Protein AF-T1K020-F1 (afdb_monomer)

Nearest PDB structures (foldseek):
  4ri7-assembly1_B  TM=3.123E-01  e=8.815E+00  Populus tremula x Populus tremuloides

InterPro domains:
  IPR010591 ATP11 [PF06644] (1-70)
  IPR010591 ATP11 [PTHR13126] (1-76)

Radius of gyration: 14.8 Å; Cα contacts (8 Å, |Δi|>4): 61; chains: 1; bounding box: 32×34×38 Å

Foldseek 3Di:
DDKDWACPCCVPPVDIDIDDDDDCVVDPPVRSVLVVVLCCCLVPDPDPLSVVLVCCVPPPVVPHDVVSVVVVSVVVVD

Mean predicted aligned error: 3.87 Å

Solvent-accessible surface area (backbone atoms only — not comparable to full-atom values): 4771 Å² total; per-residue (Å²): 115,50,79,48,76,47,59,88,46,27,86,85,68,74,44,66,52,74,49,79,49,70,54,73,92,81,40,53,74,68,56,51,49,50,54,54,50,50,52,43,54,47,77,66,45,97,41,71,68,45,45,50,51,51,44,24,58,77,76,38,60,88,78,4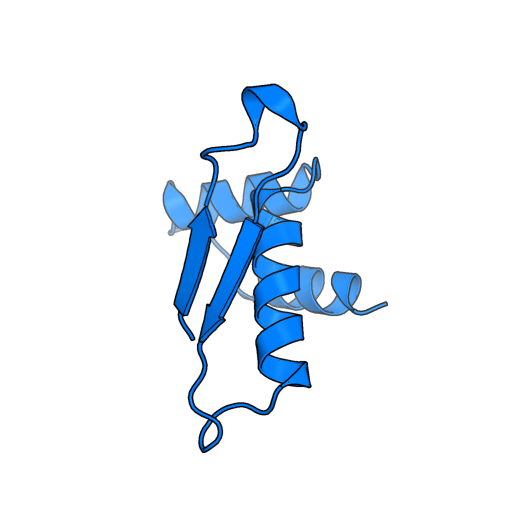6,58,70,64,64,52,52,56,52,53,58,61,72,75,113

Sequence (78 aa):
MTLRHYPEISEEKGIVLMEGYYDDKILNSMEAQCLANQVQIFYGANDLTKNLLLNKFNKDPKSFDYNEVIDQFEKGLL

Organism: Tetranychus urticae (NCBI:txid32264)

Secondary structure (DSSP, 8-state):
-EEEEE-TTHHHHS--EEEEE--TTT--HHHHHHHHHHHHHHHHS--HHHHHHHHHHHH-TTS--HHHHHHHHHHTT-

Structure (mmCIF, N/CA/C/O backbone):
data_AF-T1K020-F1
#
_entry.id   AF-T1K020-F1
#
loop_
_atom_site.group_PDB
_atom_site.id
_atom_site.type_symbol
_atom_site.label_atom_id
_atom_site.label_alt_id
_atom_site.label_comp_id
_atom_site.label_asym_id
_atom_site.label_entity_id
_atom_site.label_seq_id
_atom_site.pdbx_PDB_ins_code
_atom_site.Cartn_x
_atom_site.Cartn_y
_atom_site.Cartn_z
_atom_site.occupancy
_atom_site.B_iso_or_equiv
_atom_site.auth_seq_id
_atom_site.auth_comp_id
_atom_site.auth_asym_id
_atom_site.auth_atom_id
_atom_site.pdbx_PDB_model_num
ATOM 1 N N . MET A 1 1 ? -0.328 -10.709 -4.044 1.00 89.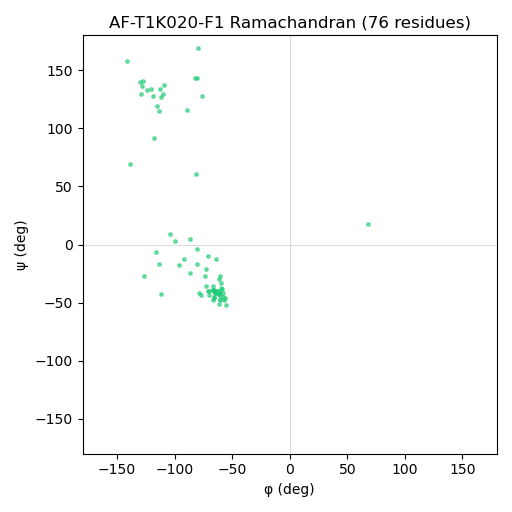06 1 MET A N 1
ATOM 2 C CA . MET A 1 1 ? -0.489 -10.529 -2.587 1.00 89.06 1 MET A CA 1
ATOM 3 C C . MET A 1 1 ? -1.819 -9.841 -2.326 1.00 89.06 1 MET A C 1
ATOM 5 O O . MET A 1 1 ? -2.182 -8.956 -3.091 1.00 89.06 1 MET A O 1
ATOM 9 N N . THR A 1 2 ? -2.526 -10.231 -1.273 1.00 94.69 2 THR A N 1
ATOM 10 C CA . THR A 1 2 ? -3.779 -9.617 -0.821 1.00 94.69 2 THR A CA 1
ATOM 11 C C . THR A 1 2 ? -3.652 -9.314 0.664 1.00 94.69 2 THR A C 1
ATOM 13 O O . THR A 1 2 ? -3.272 -10.197 1.427 1.00 94.69 2 THR A O 1
ATOM 16 N N . LEU A 1 3 ? -3.963 -8.082 1.067 1.00 94.50 3 LEU A N 1
ATOM 17 C CA . LEU A 1 3 ? -3.992 -7.657 2.467 1.00 94.50 3 LEU A CA 1
ATOM 18 C C . LEU A 1 3 ? -5.442 -7.409 2.876 1.00 94.50 3 LEU A C 1
ATOM 20 O O . LEU A 1 3 ? -6.165 -6.691 2.181 1.00 94.50 3 LEU A O 1
ATOM 24 N N . ARG A 1 4 ? -5.867 -7.985 3.997 1.00 95.75 4 ARG A N 1
ATOM 25 C CA . ARG A 1 4 ? -7.191 -7.768 4.578 1.00 95.75 4 ARG A CA 1
ATOM 26 C C . ARG A 1 4 ? -7.042 -7.193 5.978 1.00 95.75 4 ARG A C 1
ATOM 28 O O . ARG A 1 4 ? -6.246 -7.692 6.766 1.00 95.75 4 ARG A O 1
ATOM 35 N N . HIS A 1 5 ? -7.821 -6.157 6.263 1.00 95.06 5 HIS A N 1
ATOM 36 C CA . HIS A 1 5 ? -7.886 -5.515 7.570 1.00 95.06 5 HIS A CA 1
ATOM 37 C C . HIS A 1 5 ? -9.231 -5.832 8.224 1.00 95.06 5 HIS A C 1
ATOM 39 O O . HIS A 1 5 ? -10.264 -5.782 7.557 1.00 95.06 5 HIS A O 1
ATOM 45 N N . TYR A 1 6 ? -9.188 -6.137 9.515 1.00 96.88 6 TYR A N 1
ATOM 46 C CA . TYR A 1 6 ? -10.313 -6.511 10.367 1.00 96.88 6 TYR A CA 1
ATOM 47 C C . TYR A 1 6 ? -10.433 -5.454 11.488 1.00 96.88 6 TYR A C 1
ATOM 49 O O . TYR A 1 6 ? -9.710 -5.528 12.492 1.00 96.88 6 TYR A O 1
ATOM 57 N N . PRO A 1 7 ? -11.236 -4.387 11.284 1.00 96.69 7 PRO A N 1
ATOM 58 C 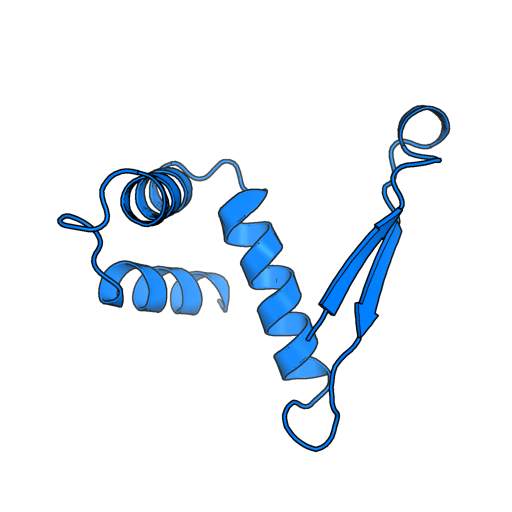CA . PRO A 1 7 ? -11.325 -3.247 12.199 1.00 96.69 7 PRO A CA 1
ATOM 59 C C . PRO A 1 7 ? -12.345 -3.428 13.336 1.00 96.69 7 PRO A C 1
ATOM 61 O O . PRO A 1 7 ? -12.561 -2.497 14.108 1.00 96.69 7 PRO A O 1
ATOM 64 N N . GLU A 1 8 ? -12.978 -4.594 13.461 1.00 97.56 8 GLU A N 1
ATOM 65 C CA . GLU A 1 8 ? -14.138 -4.845 14.328 1.00 97.56 8 GLU A CA 1
ATOM 66 C C . GLU A 1 8 ? -13.848 -4.608 15.817 1.00 97.56 8 GLU A C 1
ATOM 68 O O . GLU A 1 8 ? -14.753 -4.271 16.572 1.00 97.56 8 GLU A O 1
ATOM 73 N N . ILE A 1 9 ? -12.588 -4.751 16.243 1.00 96.56 9 ILE A N 1
ATOM 74 C CA . ILE A 1 9 ? -12.153 -4.543 17.636 1.00 96.56 9 ILE A CA 1
ATOM 75 C C . ILE A 1 9 ? -11.414 -3.215 17.850 1.00 96.56 9 ILE A C 1
ATOM 77 O O . ILE A 1 9 ? -10.840 -2.992 18.917 1.00 96.56 9 ILE A O 1
ATOM 81 N N . SER A 1 10 ? -11.405 -2.333 16.848 1.00 96.69 10 SER A N 1
ATOM 82 C CA . SER A 1 10 ? -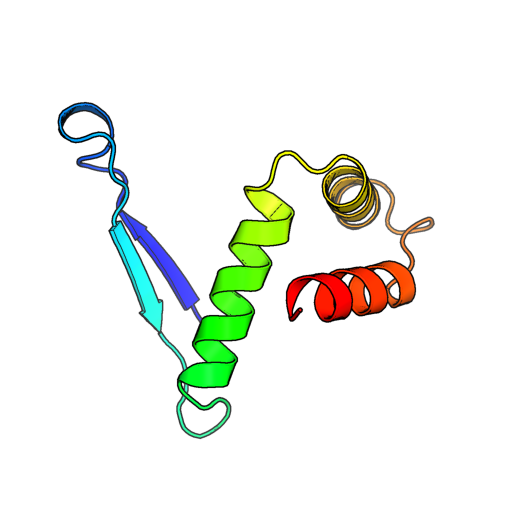10.641 -1.083 16.904 1.00 96.69 10 SER A CA 1
ATOM 83 C C . SER A 1 10 ? -11.175 -0.107 17.951 1.00 96.69 10 SER A C 1
ATOM 85 O O . SER A 1 10 ? -10.380 0.488 18.669 1.00 96.69 10 SER A O 1
ATOM 87 N N . GLU A 1 11 ? -12.493 0.008 18.110 1.00 96.50 11 GLU A N 1
ATOM 88 C CA . GLU A 1 11 ? -13.095 0.911 19.100 1.00 96.50 11 GLU A CA 1
ATOM 89 C C . GLU A 1 11 ? -12.884 0.424 20.541 1.00 96.50 11 GLU A C 1
ATOM 91 O O . GLU A 1 11 ? -12.587 1.220 21.427 1.00 96.50 11 GLU A O 1
ATOM 96 N N . GLU A 1 12 ? -12.993 -0.887 20.779 1.00 97.44 12 GLU A N 1
ATOM 97 C CA . GLU A 1 12 ? -12.857 -1.475 22.120 1.00 97.44 12 GLU A CA 1
ATOM 98 C C . GLU A 1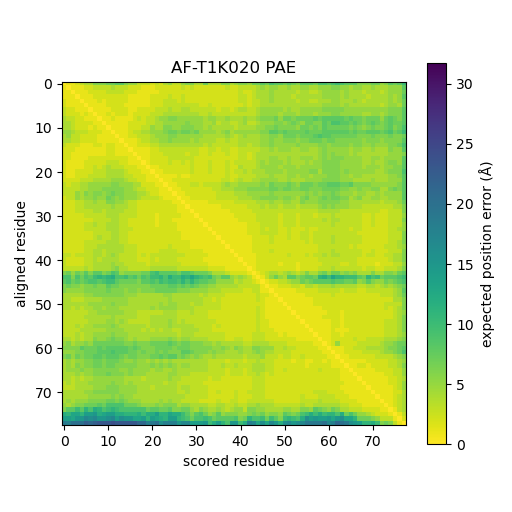 12 ? -11.389 -1.599 22.551 1.00 97.44 12 GLU A C 1
ATOM 100 O O . GLU A 1 12 ? -11.050 -1.354 23.709 1.00 97.44 12 GLU A O 1
ATOM 105 N N . LYS A 1 13 ? -10.511 -2.012 21.629 1.00 96.31 13 LYS A N 1
ATOM 106 C CA . LYS A 1 13 ? -9.132 -2.418 21.948 1.00 96.31 13 LYS A CA 1
ATOM 107 C C . LYS A 1 13 ? -8.068 -1.521 21.331 1.00 96.31 13 LYS A C 1
ATOM 109 O O . LYS A 1 13 ? -6.891 -1.719 21.617 1.00 96.31 13 LYS A O 1
ATOM 114 N N . GLY A 1 14 ? -8.448 -0.567 20.483 1.00 96.12 14 GLY A N 1
ATOM 115 C CA . GLY A 1 14 ? -7.505 0.317 19.795 1.00 96.12 14 GLY A CA 1
ATOM 116 C C . GLY A 1 14 ? -6.630 -0.393 18.757 1.00 96.12 14 GLY A C 1
ATOM 117 O O . GLY A 1 14 ? -5.581 0.133 18.397 1.00 96.12 14 GLY A O 1
ATOM 118 N N . ILE A 1 15 ? -7.010 -1.595 18.303 1.00 95.69 15 ILE A N 1
ATOM 119 C CA . ILE A 1 15 ? -6.198 -2.440 17.411 1.00 95.69 15 ILE A CA 1
ATOM 120 C C . ILE A 1 15 ? -7.021 -2.853 16.187 1.00 95.69 15 ILE A C 1
ATOM 122 O O . ILE A 1 15 ? -8.195 -3.192 16.300 1.00 95.69 15 ILE A O 1
ATOM 126 N N . VAL A 1 16 ? -6.377 -2.875 15.020 1.00 95.06 16 VAL A N 1
ATOM 127 C CA . VAL A 1 16 ? -6.900 -3.469 13.781 1.00 95.06 16 VAL A CA 1
ATOM 128 C C . VAL A 1 16 ? -6.056 -4.698 13.465 1.00 95.06 16 VAL A C 1
ATOM 130 O O . VAL A 1 16 ? -4.830 -4.600 13.409 1.00 95.06 16 VAL A O 1
ATOM 133 N N . LEU A 1 17 ? -6.685 -5.857 13.263 1.00 96.00 17 LEU A N 1
ATOM 134 C CA . LEU A 1 17 ? -5.958 -7.055 12.838 1.00 96.00 17 LEU A CA 1
ATOM 135 C C . LEU A 1 17 ? -5.752 -7.018 11.324 1.00 96.00 17 LEU A C 1
ATOM 137 O O . LEU A 1 17 ? -6.625 -6.573 10.579 1.00 96.00 17 LEU A O 1
ATOM 141 N N . MET A 1 18 ? -4.602 -7.501 10.863 1.00 94.44 18 MET A N 1
ATOM 142 C CA . MET A 1 18 ? -4.269 -7.571 9.444 1.00 94.44 18 MET A CA 1
ATOM 143 C C . MET A 1 18 ? -3.823 -8.984 9.085 1.00 94.44 18 MET A C 1
ATOM 145 O O . MET A 1 18 ? -3.028 -9.595 9.795 1.00 94.44 18 MET A O 1
ATOM 149 N N . GLU A 1 19 ? -4.311 -9.476 7.954 1.00 95.06 19 GLU A N 1
ATOM 150 C CA . GLU A 1 19 ? -3.945 -10.764 7.380 1.00 95.06 19 GLU A CA 1
ATOM 151 C C . GLU A 1 19 ? -3.432 -10.566 5.953 1.00 95.06 19 GLU A C 1
ATOM 153 O O . GLU A 1 19 ? -4.037 -9.844 5.154 1.00 95.06 19 GLU A O 1
ATOM 158 N N . GLY A 1 20 ? -2.301 -11.198 5.642 1.00 93.25 20 GLY A N 1
ATOM 159 C CA . GLY A 1 20 ? -1.667 -11.132 4.332 1.00 93.25 20 GLY A CA 1
ATOM 160 C C . GLY A 1 20 ? -1.588 -12.504 3.679 1.00 93.25 20 GLY A C 1
ATOM 161 O O . GLY A 1 20 ? -1.054 -13.441 4.263 1.00 93.25 20 GLY A O 1
ATOM 162 N N . TYR A 1 21 ? -2.070 -12.596 2.443 1.00 94.94 21 TYR A N 1
ATOM 163 C CA . TYR A 1 21 ? -1.950 -13.780 1.596 1.00 94.94 21 TYR A CA 1
ATOM 164 C C . TYR A 1 21 ? -1.029 -13.486 0.413 1.00 94.94 21 TYR A C 1
ATOM 166 O O . TYR A 1 21 ? -1.175 -12.460 -0.261 1.00 94.94 21 TYR A O 1
ATOM 174 N N . TYR A 1 22 ? -0.101 -14.389 0.114 1.00 95.94 22 TYR A N 1
ATOM 175 C CA . TYR A 1 22 ? 0.790 -14.288 -1.041 1.00 95.94 22 TYR A CA 1
ATOM 176 C C 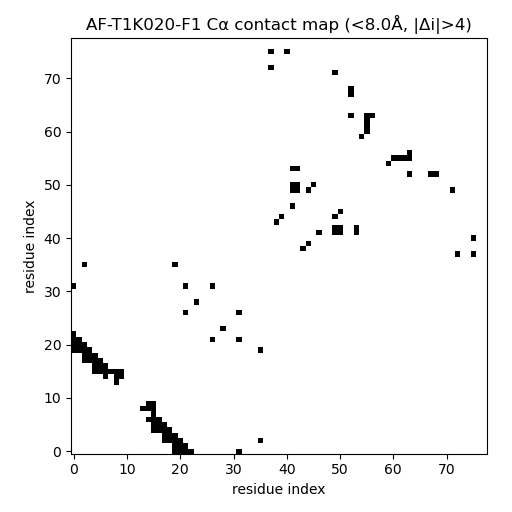. TYR A 1 22 ? 1.004 -15.664 -1.685 1.00 95.94 22 TYR A C 1
ATOM 178 O O . TYR A 1 22 ? 0.754 -16.689 -1.056 1.00 95.94 22 TYR A O 1
ATOM 186 N N . ASP A 1 23 ? 1.404 -15.663 -2.958 1.00 96.50 23 ASP A N 1
ATOM 187 C CA . ASP A 1 23 ? 1.782 -16.876 -3.689 1.00 96.50 23 ASP A CA 1
ATOM 188 C C . ASP A 1 23 ? 3.282 -17.109 -3.478 1.00 96.50 23 ASP A C 1
ATOM 190 O O . ASP A 1 23 ? 4.104 -16.282 -3.889 1.00 96.50 23 ASP A O 1
ATOM 194 N N . ASP A 1 24 ? 3.622 -18.212 -2.813 1.00 94.00 24 ASP A N 1
ATOM 195 C CA . ASP A 1 24 ? 4.986 -18.578 -2.425 1.00 94.00 24 ASP A CA 1
ATOM 196 C C . ASP A 1 24 ? 5.869 -18.997 -3.609 1.00 94.00 24 ASP A C 1
ATOM 198 O O . ASP A 1 24 ? 7.090 -19.084 -3.475 1.00 94.00 24 ASP A O 1
ATOM 202 N N . LYS A 1 25 ? 5.277 -19.188 -4.794 1.00 96.06 25 LYS A N 1
ATOM 203 C CA . LYS A 1 25 ? 6.010 -19.404 -6.049 1.00 96.06 25 LYS A CA 1
ATOM 204 C C . LYS A 1 25 ? 6.520 -18.107 -6.671 1.00 96.06 25 LYS A C 1
ATOM 206 O O . LYS A 1 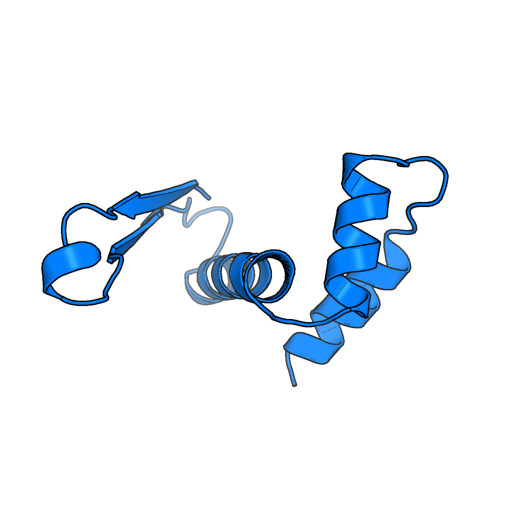25 ? 7.355 -18.168 -7.571 1.00 96.06 25 LYS A O 1
ATOM 211 N N . ILE A 1 26 ? 5.988 -16.957 -6.247 1.00 95.56 26 ILE A N 1
ATOM 212 C CA . ILE A 1 26 ? 6.294 -15.637 -6.822 1.00 95.56 26 ILE A CA 1
ATOM 213 C C . ILE A 1 26 ? 7.064 -14.769 -5.827 1.00 95.56 26 ILE A C 1
ATOM 215 O O . ILE A 1 26 ? 8.000 -14.085 -6.226 1.00 95.56 26 ILE A O 1
ATOM 219 N N . LEU A 1 27 ? 6.657 -14.776 -4.555 1.00 94.19 27 LEU A N 1
ATOM 220 C CA . LEU A 1 27 ? 7.259 -13.971 -3.493 1.00 94.19 27 LEU A CA 1
ATOM 221 C C . LEU A 1 27 ? 7.579 -14.854 -2.297 1.00 94.19 27 LEU A C 1
ATOM 223 O O . LEU A 1 27 ? 6.762 -15.682 -1.897 1.00 94.19 27 LEU A O 1
ATOM 227 N N . ASN A 1 28 ? 8.725 -14.627 -1.668 1.00 95.25 28 ASN A N 1
ATOM 228 C CA . ASN A 1 28 ? 8.987 -15.200 -0.355 1.00 95.25 28 ASN A CA 1
ATOM 229 C C . ASN A 1 28 ? 8.302 -14.381 0.759 1.00 95.25 28 ASN A C 1
ATOM 231 O O . ASN A 1 28 ? 7.799 -13.274 0.544 1.00 95.25 28 ASN A O 1
ATOM 235 N N . SER A 1 29 ? 8.279 -14.932 1.975 1.00 93.81 29 SER A N 1
ATOM 236 C CA . SER A 1 29 ? 7.634 -14.294 3.130 1.00 93.81 29 SER A CA 1
ATOM 237 C C . SER A 1 29 ? 8.213 -12.916 3.456 1.00 93.81 29 SER A C 1
ATOM 239 O O . SER A 1 29 ? 7.461 -12.004 3.796 1.00 93.81 29 SER A O 1
ATOM 241 N N . MET A 1 30 ? 9.530 -12.746 3.327 1.00 93.88 30 MET A N 1
ATOM 242 C CA . MET A 1 30 ? 10.220 -11.493 3.625 1.00 93.88 30 MET A CA 1
ATOM 243 C C . MET A 1 30 ? 9.890 -10.411 2.592 1.00 93.88 30 MET A C 1
ATOM 245 O O . MET A 1 30 ? 9.645 -9.266 2.961 1.00 93.88 30 MET A O 1
ATOM 249 N N . GLU A 1 31 ? 9.812 -10.769 1.312 1.00 93.94 31 GLU A N 1
ATOM 250 C CA . GLU A 1 31 ? 9.402 -9.863 0.234 1.00 93.94 31 GLU A CA 1
ATOM 251 C C . GLU A 1 31 ? 7.938 -9.443 0.384 1.00 93.94 31 GLU A C 1
ATOM 253 O O . GLU A 1 31 ? 7.619 -8.257 0.298 1.00 93.94 31 GLU A O 1
ATOM 258 N N . ALA A 1 32 ? 7.045 -10.395 0.670 1.00 95.00 32 ALA A N 1
ATOM 259 C CA . ALA A 1 32 ? 5.638 -10.103 0.923 1.00 95.00 32 ALA A CA 1
ATOM 260 C C . ALA A 1 32 ? 5.466 -9.170 2.134 1.00 95.00 32 ALA A C 1
ATOM 262 O O . ALA A 1 32 ? 4.722 -8.189 2.069 1.00 95.00 32 ALA A O 1
ATOM 263 N N . GLN A 1 33 ? 6.197 -9.425 3.222 1.00 93.25 33 GLN A N 1
ATOM 264 C CA . GLN A 1 33 ? 6.183 -8.566 4.403 1.00 93.25 33 GLN A CA 1
ATOM 265 C C . GLN A 1 33 ? 6.752 -7.173 4.108 1.00 93.25 33 GLN A C 1
ATOM 267 O O . GLN A 1 33 ? 6.172 -6.177 4.537 1.00 93.25 33 GLN A O 1
ATOM 272 N N . CYS A 1 34 ? 7.842 -7.087 3.342 1.00 93.19 34 CYS A N 1
ATOM 273 C CA . CYS A 1 34 ? 8.414 -5.818 2.903 1.00 93.19 34 CYS A CA 1
ATOM 274 C C . CYS A 1 34 ? 7.377 -4.982 2.139 1.00 93.19 34 CYS A C 1
ATOM 276 O O . CYS A 1 34 ? 7.141 -3.825 2.484 1.00 93.19 34 CYS A O 1
ATOM 278 N N . LEU A 1 35 ? 6.670 -5.583 1.176 1.00 92.62 35 LEU A N 1
ATOM 279 C CA . LEU A 1 35 ? 5.601 -4.904 0.441 1.00 92.62 35 LEU A CA 1
ATOM 280 C C . LEU A 1 35 ? 4.458 -4.451 1.359 1.00 92.62 35 LEU A C 1
ATOM 282 O O . LEU A 1 35 ? 3.967 -3.332 1.212 1.00 92.62 35 LEU A O 1
ATOM 286 N N . ALA A 1 36 ? 4.045 -5.281 2.321 1.00 92.81 36 ALA A N 1
ATOM 287 C CA . ALA A 1 36 ? 3.010 -4.909 3.286 1.00 92.81 36 ALA A CA 1
ATOM 288 C C . ALA A 1 36 ? 3.426 -3.702 4.146 1.00 92.81 36 ALA A C 1
ATOM 290 O O . ALA A 1 36 ? 2.640 -2.768 4.317 1.00 92.81 36 ALA A O 1
ATOM 291 N N . ASN A 1 37 ? 4.675 -3.674 4.617 1.00 91.00 37 ASN A N 1
ATOM 292 C CA . ASN A 1 37 ? 5.225 -2.545 5.367 1.00 91.00 37 ASN A CA 1
ATOM 293 C C . ASN A 1 37 ? 5.265 -1.272 4.516 1.00 91.00 37 ASN A C 1
ATOM 295 O O . ASN A 1 37 ? 4.926 -0.195 4.993 1.00 91.00 37 ASN A O 1
ATOM 299 N N . GLN A 1 38 ? 5.626 -1.386 3.240 1.00 90.81 38 GLN A N 1
ATOM 300 C CA . GLN A 1 38 ? 5.715 -0.239 2.335 1.00 90.81 38 GLN A CA 1
ATOM 301 C C . GLN A 1 38 ? 4.339 0.380 2.067 1.00 90.81 38 GLN A C 1
ATOM 303 O O . GLN A 1 38 ? 4.211 1.603 2.055 1.00 90.81 38 GLN A O 1
ATOM 308 N N . VAL A 1 39 ? 3.276 -0.429 1.982 1.00 90.75 39 VAL A N 1
ATOM 309 C CA . VAL A 1 39 ? 1.897 0.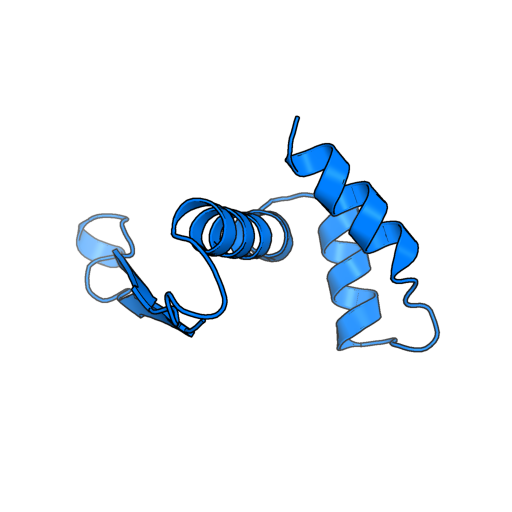093 1.955 1.00 90.75 39 VAL A CA 1
ATOM 310 C C . VAL A 1 39 ? 1.604 0.931 3.204 1.00 90.75 39 VAL A C 1
ATOM 312 O O . VAL A 1 39 ? 1.078 2.037 3.081 1.00 90.75 39 VAL A O 1
ATOM 315 N N . GLN A 1 40 ? 1.986 0.455 4.393 1.00 88.69 40 GLN A N 1
ATOM 316 C CA . GLN A 1 40 ? 1.796 1.198 5.645 1.00 88.69 40 GLN A CA 1
ATOM 317 C C . GLN A 1 40 ? 2.648 2.474 5.709 1.00 88.69 40 GLN A C 1
ATOM 319 O O . GLN A 1 40 ? 2.164 3.506 6.160 1.00 88.69 40 GLN A O 1
ATOM 324 N N . ILE A 1 41 ? 3.888 2.442 5.222 1.00 89.62 41 ILE A N 1
ATOM 325 C CA . ILE A 1 41 ? 4.785 3.606 5.191 1.00 89.62 41 ILE A CA 1
ATOM 326 C C . ILE A 1 41 ? 4.241 4.699 4.266 1.00 89.62 41 ILE A C 1
ATOM 328 O O . ILE A 1 41 ? 4.292 5.874 4.616 1.00 89.62 41 ILE A O 1
ATOM 332 N N . PHE A 1 42 ? 3.705 4.342 3.099 1.00 91.00 42 PHE A N 1
ATOM 333 C CA . PHE A 1 42 ? 3.170 5.338 2.172 1.00 91.00 42 PHE A CA 1
ATOM 334 C C . PHE A 1 42 ? 1.799 5.868 2.603 1.00 91.00 42 PHE A C 1
ATOM 336 O O . PHE A 1 42 ? 1.590 7.074 2.544 1.00 91.00 42 PHE A O 1
ATOM 343 N N . TYR A 1 43 ? 0.876 5.006 3.041 1.00 89.62 43 TYR A N 1
ATOM 344 C CA . TYR A 1 43 ? -0.509 5.405 3.344 1.00 89.62 43 TYR A CA 1
ATOM 345 C C . TYR A 1 43 ? -0.787 5.715 4.820 1.00 89.62 43 TYR A C 1
ATOM 347 O O . TYR A 1 43 ? -1.817 6.311 5.128 1.00 89.62 43 TYR A O 1
ATOM 355 N N . GLY A 1 44 ? 0.078 5.280 5.735 1.00 82.75 44 GLY A N 1
ATOM 356 C CA . GLY A 1 44 ? -0.118 5.405 7.182 1.00 82.75 44 GLY A CA 1
ATOM 357 C C . GLY A 1 44 ? 0.876 6.330 7.881 1.00 82.75 44 GLY A C 1
ATOM 358 O O . GLY A 1 44 ? 0.611 6.751 9.007 1.00 82.75 44 GLY A O 1
ATOM 359 N N . ALA A 1 45 ? 2.006 6.673 7.253 1.00 78.75 45 ALA A N 1
ATOM 360 C CA . ALA A 1 45 ? 2.967 7.592 7.853 1.00 78.75 45 ALA A CA 1
ATOM 361 C C . ALA A 1 45 ? 2.530 9.052 7.679 1.00 78.75 45 ALA A C 1
ATOM 363 O O . ALA A 1 45 ? 2.048 9.465 6.624 1.00 78.75 45 ALA A O 1
ATOM 364 N N . ASN A 1 46 ? 2.787 9.877 8.694 1.00 82.88 46 ASN A N 1
ATOM 365 C CA . ASN A 1 46 ? 2.614 11.324 8.591 1.00 82.88 46 ASN A CA 1
ATOM 366 C C . ASN A 1 46 ? 3.832 11.976 7.907 1.00 82.88 46 ASN A C 1
ATOM 368 O O . ASN A 1 46 ? 4.547 12.775 8.509 1.00 82.88 46 ASN A O 1
ATOM 372 N N . ASP A 1 47 ? 4.100 11.581 6.661 1.00 90.56 47 ASP A N 1
ATOM 373 C CA . ASP A 1 47 ? 5.222 12.059 5.850 1.00 90.56 47 ASP A CA 1
ATOM 374 C C . ASP A 1 47 ? 4.700 12.857 4.649 1.00 90.56 47 ASP A C 1
ATOM 376 O O . ASP A 1 47 ? 4.038 12.325 3.755 1.00 90.56 47 ASP A O 1
ATOM 380 N N . LEU A 1 48 ? 5.008 14.157 4.618 1.00 90.81 48 LEU A N 1
ATOM 381 C CA . LEU A 1 48 ? 4.546 15.060 3.564 1.00 90.81 48 LEU A CA 1
ATOM 382 C C . LEU A 1 48 ? 5.022 14.629 2.168 1.00 90.81 48 LEU A C 1
ATOM 384 O O . LEU A 1 48 ? 4.268 14.750 1.206 1.00 90.81 48 LEU A O 1
ATOM 388 N N . THR A 1 49 ? 6.244 14.109 2.049 1.00 91.62 49 THR A N 1
ATOM 389 C CA . THR A 1 49 ? 6.821 13.696 0.762 1.00 91.62 49 THR A CA 1
ATOM 390 C C . THR A 1 49 ? 6.051 12.510 0.195 1.00 91.62 49 THR A C 1
ATOM 392 O O . THR A 1 49 ? 5.624 12.537 -0.960 1.00 91.62 49 THR A O 1
ATOM 395 N N . LYS A 1 50 ? 5.808 11.489 1.024 1.00 91.56 50 LYS A N 1
ATOM 396 C CA . LYS A 1 50 ? 5.067 10.284 0.619 1.00 91.56 50 LYS A CA 1
ATOM 397 C C . LYS A 1 50 ? 3.603 10.604 0.315 1.00 91.56 50 LYS A C 1
ATOM 399 O O . LYS A 1 50 ? 3.078 10.147 -0.697 1.00 91.56 50 LYS A O 1
ATOM 404 N N . ASN A 1 51 ? 2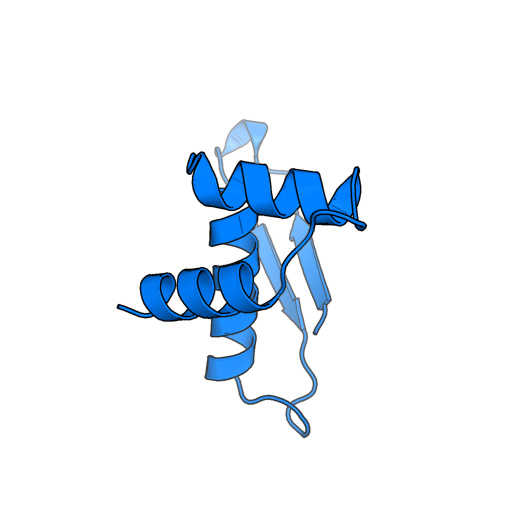.983 11.479 1.106 1.00 91.69 51 ASN A N 1
ATOM 405 C CA . ASN A 1 51 ? 1.621 11.955 0.862 1.00 91.69 51 ASN A CA 1
ATOM 406 C C . ASN A 1 51 ? 1.493 12.716 -0.467 1.00 91.69 51 ASN A C 1
ATOM 408 O O . ASN A 1 51 ? 0.536 12.502 -1.214 1.00 91.69 51 ASN A O 1
ATOM 412 N N . LEU A 1 52 ? 2.459 13.579 -0.800 1.00 93.00 52 LEU A N 1
ATOM 413 C CA . LEU A 1 52 ? 2.479 14.284 -2.085 1.00 93.00 52 LEU A CA 1
ATOM 414 C C . LEU A 1 52 ? 2.665 13.319 -3.259 1.00 93.00 52 LEU A C 1
ATOM 416 O O . LEU A 1 52 ? 1.977 13.468 -4.268 1.00 93.00 52 LEU A O 1
ATOM 420 N N . LEU A 1 53 ? 3.531 12.312 -3.122 1.00 94.12 53 LEU A N 1
ATOM 421 C CA . LEU A 1 53 ? 3.704 11.263 -4.130 1.00 94.12 53 LEU A CA 1
ATOM 422 C C . LEU A 1 53 ? 2.418 10.474 -4.368 1.00 94.12 53 LEU A C 1
ATOM 424 O O . LEU A 1 53 ? 2.007 10.304 -5.516 1.00 94.12 53 LEU A O 1
ATOM 428 N N . LEU A 1 54 ? 1.741 10.059 -3.295 1.00 94.00 54 LEU A N 1
ATOM 429 C CA . LEU A 1 54 ? 0.442 9.399 -3.392 1.00 94.00 54 LEU A CA 1
ATOM 430 C C . LEU A 1 54 ? -0.607 10.296 -4.045 1.00 94.00 54 LEU A C 1
ATOM 432 O O . LEU A 1 54 ? -1.399 9.817 -4.857 1.00 94.00 54 LEU A O 1
ATOM 436 N N . ASN A 1 55 ? -0.623 11.589 -3.726 1.00 93.94 55 ASN A N 1
ATOM 437 C CA . ASN A 1 55 ? -1.556 12.522 -4.343 1.00 93.94 55 ASN A CA 1
ATOM 438 C C . ASN A 1 55 ? -1.287 12.686 -5.846 1.00 93.94 55 ASN A C 1
ATOM 440 O O . ASN A 1 55 ? -2.226 12.581 -6.632 1.00 93.94 55 ASN A O 1
ATOM 444 N N . LYS A 1 56 ? -0.023 12.870 -6.262 1.00 95.88 56 LYS A N 1
ATOM 445 C CA . LYS A 1 56 ? 0.362 12.900 -7.685 1.00 95.88 56 LYS A CA 1
ATOM 446 C C . LYS A 1 56 ? -0.099 11.617 -8.383 1.00 95.88 56 LYS A C 1
ATOM 448 O O . LYS A 1 56 ? -0.849 11.687 -9.347 1.00 95.88 56 LYS A O 1
ATOM 453 N N . PHE A 1 57 ? 0.236 10.449 -7.834 1.00 95.62 57 PHE A N 1
ATOM 454 C CA . PHE A 1 57 ? -0.153 9.156 -8.405 1.00 95.62 57 PHE A CA 1
ATOM 455 C C . PHE A 1 57 ? -1.674 9.010 -8.591 1.00 95.62 57 PHE A C 1
ATOM 457 O O . PHE A 1 57 ? -2.136 8.591 -9.649 1.00 95.62 57 PHE A O 1
ATOM 464 N N . ASN A 1 58 ? -2.464 9.380 -7.577 1.00 94.94 58 ASN A N 1
ATOM 465 C CA . ASN A 1 58 ? -3.913 9.159 -7.571 1.00 94.94 58 ASN A CA 1
ATOM 466 C C . ASN A 1 58 ? -4.735 10.272 -8.247 1.00 94.94 58 ASN A C 1
ATOM 468 O O . ASN A 1 58 ? -5.882 10.023 -8.626 1.00 94.94 58 ASN A O 1
ATOM 472 N N . LYS A 1 59 ? -4.221 11.508 -8.327 1.00 96.94 59 LYS A N 1
ATOM 473 C CA . LYS A 1 59 ? -4.996 12.701 -8.732 1.00 96.94 59 LYS A CA 1
ATOM 474 C C . LYS A 1 59 ? -4.374 13.505 -9.871 1.00 96.94 59 LYS A C 1
ATOM 476 O O . LYS A 1 59 ? -5.124 14.143 -10.605 1.00 96.94 59 LYS A O 1
ATOM 481 N N . ASP A 1 60 ? -3.056 13.465 -10.043 1.00 95.88 60 ASP A N 1
ATOM 482 C CA . ASP A 1 60 ? -2.353 14.137 -11.141 1.00 95.88 60 ASP A CA 1
ATOM 483 C C . ASP A 1 60 ? -1.241 13.245 -11.726 1.00 95.88 60 ASP A C 1
ATOM 485 O O . ASP A 1 60 ? -0.048 13.521 -11.573 1.00 95.88 60 ASP A O 1
ATOM 489 N N . PRO A 1 61 ? -1.608 12.147 -12.411 1.00 92.56 61 PRO A N 1
ATOM 490 C CA . PRO A 1 61 ? -0.642 11.157 -12.883 1.00 92.56 61 PRO A CA 1
ATOM 491 C C . PRO A 1 61 ? 0.345 11.712 -13.922 1.00 92.56 61 PRO A C 1
ATOM 493 O O . PRO A 1 61 ? 1.346 11.066 -14.211 1.00 92.56 61 PRO A O 1
ATOM 496 N N . LYS A 1 62 ? 0.098 12.904 -14.488 1.00 96.19 62 LYS A N 1
ATOM 497 C CA . LYS A 1 62 ? 1.020 13.559 -15.430 1.00 96.19 62 LYS A CA 1
ATOM 498 C C . LYS A 1 62 ? 2.255 14.143 -14.744 1.00 96.19 62 LYS A C 1
ATOM 500 O O . LYS A 1 62 ? 3.278 14.285 -15.404 1.00 96.19 62 LYS A O 1
ATOM 505 N N . SER A 1 63 ? 2.153 14.503 -13.464 1.00 94.06 63 SER A N 1
ATOM 506 C CA . SER A 1 63 ? 3.271 15.017 -12.662 1.00 94.06 63 SER A CA 1
ATOM 507 C C . SER A 1 63 ? 3.896 13.955 -11.754 1.00 94.06 63 SER A C 1
ATOM 509 O O . SER A 1 63 ? 4.801 14.259 -10.975 1.00 94.06 63 SER A O 1
ATOM 511 N N . PHE A 1 64 ? 3.412 12.713 -11.837 1.00 95.88 64 PHE A N 1
ATOM 512 C CA . PHE A 1 64 ? 3.943 11.588 -11.084 1.00 95.88 64 PHE A CA 1
ATOM 513 C C . PHE A 1 64 ? 5.259 11.085 -11.693 1.00 95.88 64 PHE A C 1
ATOM 515 O O . PHE A 1 64 ? 5.315 10.762 -12.879 1.00 95.88 64 PHE A O 1
ATOM 522 N N . ASP A 1 65 ? 6.290 10.968 -10.857 1.00 94.06 65 ASP A N 1
ATOM 523 C CA . ASP A 1 65 ? 7.572 10.355 -11.202 1.00 94.06 65 ASP A CA 1
ATOM 524 C C . ASP A 1 65 ? 7.772 9.090 -10.360 1.00 94.06 65 ASP A C 1
ATOM 526 O O . ASP A 1 65 ? 7.807 9.139 -9.128 1.00 94.06 65 ASP A O 1
ATOM 530 N N . TYR A 1 66 ? 7.896 7.941 -11.025 1.00 94.00 66 TYR A N 1
ATOM 531 C CA . TYR A 1 66 ? 8.105 6.668 -10.342 1.00 94.00 66 TYR A CA 1
ATOM 532 C C . TYR A 1 66 ? 9.520 6.543 -9.755 1.00 94.00 66 TYR A C 1
ATOM 534 O O . TYR A 1 66 ? 9.704 5.758 -8.826 1.00 94.00 66 TYR A O 1
ATOM 542 N N . ASN A 1 67 ? 10.503 7.316 -10.237 1.00 95.25 67 ASN A N 1
ATOM 543 C CA . ASN A 1 67 ? 11.850 7.323 -9.659 1.00 95.25 67 ASN A CA 1
ATOM 544 C C . ASN A 1 67 ? 11.826 7.884 -8.232 1.00 95.25 67 ASN A C 1
ATOM 546 O O . ASN A 1 67 ? 12.440 7.305 -7.342 1.00 95.25 67 ASN A O 1
ATOM 550 N N . GLU A 1 68 ? 11.022 8.926 -7.974 1.00 93.88 68 GLU A N 1
ATOM 551 C CA . GLU A 1 68 ? 10.827 9.448 -6.614 1.00 93.88 68 GLU A CA 1
ATOM 552 C C . GLU A 1 68 ? 10.248 8.371 -5.671 1.00 93.88 68 GLU A C 1
ATOM 554 O O . GLU A 1 68 ? 10.575 8.346 -4.485 1.00 93.88 68 GLU A O 1
ATOM 559 N N . VAL A 1 69 ? 9.412 7.453 -6.175 1.00 92.38 69 VAL A N 1
ATOM 560 C CA . VAL A 1 69 ? 8.879 6.339 -5.372 1.00 92.38 69 VAL A CA 1
ATOM 561 C C . VAL A 1 69 ? 9.962 5.317 -5.046 1.00 92.38 69 VAL A C 1
ATOM 563 O O . VAL A 1 69 ? 10.029 4.887 -3.897 1.00 92.38 69 VAL A O 1
ATOM 566 N N . ILE A 1 70 ? 10.811 4.954 -6.011 1.00 93.44 70 ILE A N 1
ATOM 567 C CA . ILE A 1 70 ? 11.940 4.033 -5.793 1.00 93.44 70 ILE A CA 1
ATOM 568 C C . ILE A 1 70 ? 12.895 4.618 -4.747 1.00 93.44 70 ILE A C 1
ATOM 570 O O . ILE A 1 70 ? 13.192 3.955 -3.755 1.00 93.44 70 ILE A O 1
ATOM 574 N N . ASP A 1 71 ? 13.269 5.892 -4.888 1.00 93.56 71 ASP A N 1
ATOM 575 C CA . ASP A 1 71 ? 14.144 6.580 -3.935 1.00 93.56 71 ASP A CA 1
ATOM 576 C C . ASP A 1 71 ? 13.562 6.585 -2.511 1.00 93.56 71 ASP A C 1
ATOM 578 O O . ASP A 1 71 ? 14.283 6.416 -1.524 1.00 93.56 71 ASP A O 1
ATOM 582 N N . GLN A 1 72 ? 12.252 6.820 -2.372 1.00 90.50 72 GLN A N 1
ATOM 583 C CA . GLN A 1 72 ? 11.583 6.803 -1.066 1.00 90.50 72 GLN A CA 1
ATOM 584 C C . GLN A 1 72 ? 11.431 5.390 -0.503 1.00 90.50 72 GLN A C 1
ATOM 586 O O . GLN A 1 72 ? 11.532 5.213 0.711 1.00 90.50 72 GLN A O 1
ATOM 591 N N . PHE A 1 73 ? 11.198 4.403 -1.367 1.00 89.38 73 PHE A N 1
ATOM 592 C CA . PHE A 1 73 ? 11.119 2.997 -0.995 1.00 89.38 73 PHE A CA 1
ATOM 593 C C . PHE A 1 73 ? 12.448 2.531 -0.401 1.00 89.38 73 PHE A C 1
ATOM 595 O O . PHE A 1 73 ? 12.460 2.023 0.717 1.00 89.38 73 PHE A O 1
ATOM 602 N N . GLU A 1 74 ? 13.562 2.781 -1.095 1.00 88.19 74 GLU A N 1
ATOM 603 C CA . GLU A 1 74 ? 14.909 2.400 -0.655 1.00 88.19 74 GLU A CA 1
ATOM 604 C C . GLU A 1 74 ? 15.316 3.096 0.647 1.00 88.19 74 GLU A C 1
ATOM 606 O O . GLU A 1 74 ? 15.861 2.456 1.544 1.00 88.19 74 GLU A O 1
ATOM 611 N N . LYS A 1 75 ? 14.982 4.384 0.809 1.00 84.56 75 LYS A N 1
ATOM 612 C CA . LYS A 1 75 ? 15.195 5.107 2.076 1.00 84.56 75 LYS A CA 1
ATOM 613 C C . LYS A 1 75 ? 14.414 4.513 3.244 1.00 84.56 75 LYS A C 1
ATOM 615 O O . LYS A 1 75 ? 14.860 4.639 4.374 1.00 84.56 75 LYS A O 1
ATOM 620 N N . GLY A 1 76 ? 13.256 3.906 2.986 1.00 71.88 76 GLY A N 1
ATOM 621 C CA . GLY A 1 76 ? 12.449 3.229 4.002 1.00 71.88 76 GLY A CA 1
ATOM 622 C C . GLY A 1 76 ? 12.931 1.819 4.360 1.00 71.88 76 GLY A C 1
ATOM 623 O O . GLY A 1 76 ? 12.324 1.193 5.225 1.00 71.88 76 GLY A O 1
ATOM 624 N N . LEU A 1 77 ? 13.970 1.301 3.689 1.00 66.81 77 LEU A N 1
ATOM 625 C CA . LEU A 1 77 ? 14.598 0.010 4.004 1.00 66.81 77 LEU A CA 1
ATOM 626 C C . LEU A 1 77 ? 15.776 0.129 4.991 1.00 66.81 77 LEU A C 1
ATOM 628 O O . LEU A 1 77 ? 16.244 -0.902 5.476 1.00 66.81 77 LEU A O 1
ATOM 632 N N . LEU A 1 78 ? 16.261 1.352 5.249 1.00 51.12 78 LEU A N 1
ATOM 633 C CA . LEU A 1 78 ? 17.342 1.690 6.188 1.00 51.12 78 LEU A CA 1
ATOM 634 C C . LEU A 1 78 ? 16.774 2.192 7.521 1.00 51.12 78 LEU A C 1
ATOM 636 O O . LEU A 1 78 ? 17.398 1.877 8.559 1.00 51.12 78 LEU A O 1
#

pLDDT: mean 92.11, std 6.93, range [51.12, 97.56]